Protein AF-A0A920M3W3-F1 (afdb_monomer_lite)

Radius of gyration: 12.7 Å; chains: 1; bounding box: 40×22×32 Å

Sequence (54 aa):
MVEGSPHKIEITNASRTGLYNTKSEDWDKELLSFLEIDSSCLPEILSSKKTLET

Structure (mmCIF, N/CA/C/O backbone):
data_AF-A0A920M3W3-F1
#
_entry.id   AF-A0A920M3W3-F1
#
loop_
_atom_site.group_PDB
_atom_site.id
_atom_site.type_symbol
_atom_site.label_atom_id
_atom_site.label_alt_id
_atom_site.label_comp_id
_atom_site.label_asym_id
_atom_site.label_entity_id
_atom_site.label_seq_id
_atom_site.pdbx_PDB_ins_code
_atom_site.Cartn_x
_atom_site.Cartn_y
_atom_site.Cartn_z
_atom_site.occupancy
_atom_site.B_iso_or_equiv
_atom_site.auth_seq_id
_atom_site.auth_comp_id
_atom_site.auth_asym_id
_atom_site.auth_atom_id
_atom_site.pdbx_PDB_model_num
ATOM 1 N N . MET A 1 1 ? 1.790 -2.227 -23.528 1.00 44.72 1 MET A N 1
ATOM 2 C CA . MET A 1 1 ? 1.224 -3.144 -22.520 1.00 44.72 1 MET A CA 1
ATOM 3 C C . MET A 1 1 ? 2.075 -4.391 -22.614 1.00 44.72 1 MET A C 1
ATOM 5 O O . MET A 1 1 ? 2.078 -5.017 -23.661 1.00 44.72 1 MET A O 1
ATOM 9 N N . VAL A 1 2 ? 2.957 -4.610 -21.646 1.00 48.81 2 VAL A N 1
ATOM 10 C CA . VAL A 1 2 ? 3.935 -5.704 -21.693 1.00 48.81 2 VAL A CA 1
ATOM 11 C C . VAL A 1 2 ? 3.295 -6.918 -21.040 1.00 48.81 2 VAL A C 1
ATOM 13 O O . VAL A 1 2 ? 3.181 -6.992 -19.820 1.00 48.81 2 VAL A O 1
ATOM 16 N N . GLU A 1 3 ? 2.797 -7.814 -21.885 1.00 50.75 3 GLU A N 1
ATOM 17 C CA . GLU A 1 3 ? 2.318 -9.137 -21.504 1.00 50.75 3 GLU A CA 1
ATOM 18 C C . GLU A 1 3 ? 3.476 -9.870 -20.804 1.00 50.75 3 GLU A C 1
ATOM 20 O O . GLU A 1 3 ? 4.488 -10.182 -21.426 1.00 50.75 3 GLU A O 1
ATOM 25 N N . GLY A 1 4 ? 3.387 -10.024 -19.479 1.00 57.47 4 GLY A N 1
ATOM 26 C CA . GLY A 1 4 ? 4.407 -10.697 -18.666 1.00 57.47 4 GLY A CA 1
ATOM 27 C C . GLY A 1 4 ? 5.279 -9.805 -17.775 1.00 57.47 4 GLY A C 1
ATOM 28 O O . GLY A 1 4 ? 6.077 -10.346 -17.010 1.00 57.47 4 GLY A O 1
ATOM 29 N N . SER A 1 5 ? 5.131 -8.474 -17.792 1.00 63.81 5 SER A N 1
ATOM 30 C CA . SER A 1 5 ? 5.793 -7.666 -16.758 1.00 63.81 5 SER A CA 1
ATOM 31 C C . SER A 1 5 ? 5.084 -7.843 -15.420 1.00 63.81 5 SER A C 1
ATOM 33 O O . SER A 1 5 ? 3.859 -7.717 -15.356 1.00 63.81 5 SER A O 1
ATOM 35 N N . PRO A 1 6 ? 5.829 -8.117 -14.341 1.00 76.19 6 PRO A N 1
ATOM 36 C CA . PRO A 1 6 ? 5.215 -8.346 -13.051 1.00 76.19 6 PRO A CA 1
ATOM 37 C C . PRO A 1 6 ? 4.525 -7.062 -12.571 1.00 76.19 6 PRO A C 1
ATOM 39 O O . PRO A 1 6 ? 5.081 -5.967 -12.684 1.00 76.19 6 PRO A O 1
ATOM 42 N N . HIS A 1 7 ? 3.303 -7.201 -12.054 1.00 87.44 7 HIS A N 1
ATOM 43 C CA . HIS A 1 7 ? 2.497 -6.090 -11.550 1.00 87.44 7 HIS A CA 1
ATOM 44 C C . HIS A 1 7 ? 3.095 -5.577 -10.235 1.00 87.44 7 HIS A C 1
ATOM 46 O O . HIS A 1 7 ? 2.731 -6.031 -9.153 1.00 87.44 7 HIS A O 1
ATOM 52 N N . LYS A 1 8 ? 4.090 -4.694 -10.345 1.00 90.62 8 LYS A N 1
ATOM 53 C CA . LYS A 1 8 ? 4.943 -4.258 -9.236 1.00 90.62 8 LYS A CA 1
ATOM 54 C C . LYS A 1 8 ? 5.082 -2.742 -9.179 1.00 90.62 8 LYS A C 1
ATOM 56 O O . LYS A 1 8 ? 5.032 -2.068 -10.208 1.00 90.62 8 LYS A O 1
ATOM 61 N N . ILE A 1 9 ? 5.305 -2.218 -7.978 1.00 91.44 9 ILE A N 1
ATOM 62 C CA . ILE A 1 9 ? 5.523 -0.795 -7.714 1.00 91.44 9 ILE A CA 1
ATOM 63 C C . ILE A 1 9 ? 6.649 -0.602 -6.692 1.00 91.44 9 ILE A C 1
ATOM 65 O O . ILE A 1 9 ? 6.719 -1.307 -5.697 1.00 91.44 9 ILE A O 1
ATOM 69 N N . GLU A 1 10 ? 7.536 0.363 -6.909 1.00 92.31 10 GLU A N 1
ATOM 70 C CA . GLU A 1 10 ? 8.588 0.719 -5.941 1.00 92.31 10 GLU A CA 1
ATOM 71 C C . GLU A 1 10 ? 8.007 1.443 -4.715 1.00 92.31 10 GLU A C 1
ATOM 73 O O . GLU A 1 10 ? 7.062 2.223 -4.871 1.00 92.31 10 GLU A O 1
ATOM 78 N N . ILE A 1 11 ? 8.624 1.302 -3.530 1.00 91.81 11 ILE A N 1
ATOM 79 C CA . ILE A 1 11 ? 8.215 2.022 -2.297 1.00 91.81 11 ILE A CA 1
ATOM 80 C C . ILE A 1 11 ? 8.017 3.526 -2.551 1.00 91.81 11 ILE A C 1
ATOM 82 O O . ILE A 1 11 ? 7.016 4.108 -2.136 1.00 91.81 11 ILE A O 1
ATOM 86 N N . THR A 1 12 ? 8.940 4.167 -3.276 1.00 90.12 12 THR A N 1
ATOM 87 C CA . THR A 1 12 ? 8.890 5.614 -3.562 1.00 90.12 12 THR A CA 1
ATOM 88 C C . THR A 1 12 ? 7.676 6.017 -4.405 1.00 90.12 12 THR A C 1
ATOM 90 O O . THR A 1 12 ? 7.275 7.182 -4.389 1.00 90.12 12 THR A O 1
ATOM 93 N N . ASN A 1 13 ? 7.108 5.091 -5.181 1.00 91.25 13 ASN A N 1
ATOM 94 C CA . ASN A 1 13 ? 5.895 5.320 -5.964 1.00 91.25 13 ASN A CA 1
ATOM 95 C C . ASN A 1 13 ? 4.645 4.874 -5.191 1.00 91.25 13 ASN A C 1
ATOM 97 O O . ASN A 1 13 ? 3.634 5.571 -5.247 1.00 91.25 13 ASN A O 1
ATOM 101 N N . ALA A 1 14 ? 4.727 3.791 -4.409 1.00 93.94 14 ALA A N 1
ATOM 102 C CA . ALA A 1 14 ? 3.661 3.347 -3.513 1.00 93.94 14 ALA A CA 1
ATOM 103 C C . ALA A 1 14 ? 3.304 4.430 -2.481 1.00 93.94 14 ALA A C 1
ATOM 105 O O . ALA A 1 14 ? 2.128 4.725 -2.279 1.00 93.94 14 ALA A O 1
ATOM 106 N N . SER A 1 15 ? 4.299 5.120 -1.916 1.00 92.56 15 SER A N 1
ATOM 107 C CA . SER A 1 15 ? 4.101 6.194 -0.931 1.00 92.56 15 SER A CA 1
ATOM 108 C C . SER A 1 15 ? 3.302 7.399 -1.443 1.00 92.56 15 SER A C 1
ATOM 110 O O . SER A 1 15 ? 2.754 8.153 -0.643 1.00 92.56 15 SER A O 1
ATOM 112 N N . ARG A 1 16 ? 3.182 7.579 -2.766 1.00 94.44 16 ARG A N 1
ATOM 113 C CA . ARG A 1 16 ? 2.429 8.686 -3.387 1.00 94.44 16 ARG A CA 1
ATOM 114 C C . ARG A 1 16 ? 0.973 8.348 -3.684 1.00 94.44 16 ARG A C 1
ATOM 116 O O . ARG A 1 16 ? 0.218 9.226 -4.083 1.00 94.44 16 ARG A O 1
ATOM 123 N N . THR A 1 17 ? 0.579 7.091 -3.502 1.00 94.06 17 THR A N 1
ATOM 124 C CA . THR A 1 17 ? -0.802 6.639 -3.727 1.00 94.06 17 THR A CA 1
ATOM 125 C C . THR A 1 17 ? -1.753 7.070 -2.611 1.00 94.06 17 THR A C 1
ATOM 127 O O . THR A 1 17 ? -2.963 7.021 -2.791 1.00 94.06 17 THR A O 1
ATOM 130 N N . GLY A 1 18 ? -1.215 7.446 -1.445 1.00 93.94 18 GLY A N 1
ATOM 131 C CA . GLY A 1 18 ? -1.996 7.645 -0.224 1.00 93.94 18 GLY A CA 1
ATOM 132 C C . GLY A 1 18 ? -2.484 6.344 0.425 1.00 93.94 18 GLY A C 1
ATOM 133 O O . GLY A 1 18 ? -3.061 6.414 1.499 1.00 93.94 18 GLY A O 1
ATOM 134 N N . LEU A 1 19 ? -2.228 5.178 -0.184 1.00 95.62 19 LEU A N 1
ATOM 135 C CA . LEU A 1 19 ? -2.652 3.857 0.299 1.00 95.62 19 LEU A CA 1
ATOM 136 C C . LEU A 1 19 ? -1.530 3.075 0.999 1.00 95.62 19 LEU A C 1
ATOM 138 O O . LEU A 1 19 ? -1.757 1.974 1.484 1.00 95.62 19 LEU 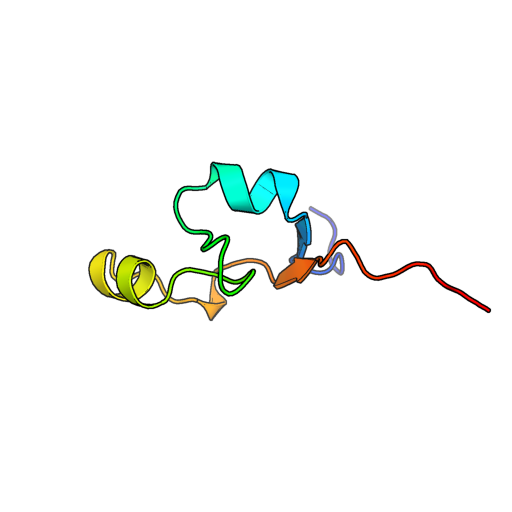A O 1
ATOM 142 N N . TYR A 1 20 ? -0.307 3.601 1.011 1.00 95.25 20 TYR A N 1
ATOM 143 C CA . TYR A 1 20 ? 0.874 2.925 1.549 1.00 9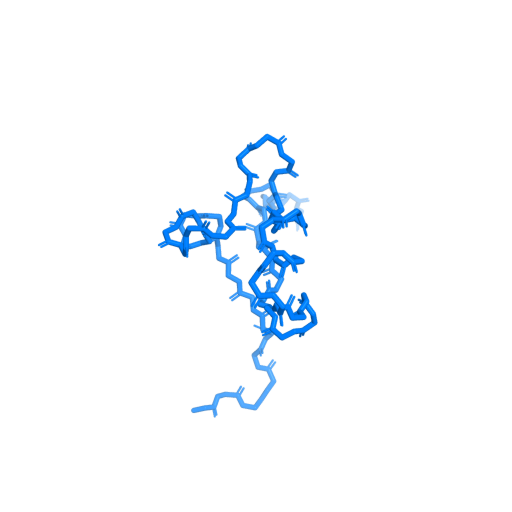5.25 20 TYR A CA 1
ATOM 144 C C . TYR A 1 20 ? 1.115 3.274 3.020 1.00 95.25 20 TYR A C 1
ATOM 146 O O . TYR A 1 20 ? 1.156 4.452 3.385 1.00 95.25 20 TYR A O 1
ATOM 154 N N . ASN A 1 21 ? 1.371 2.260 3.845 1.00 94.56 21 ASN A N 1
ATOM 155 C CA . ASN A 1 21 ? 1.713 2.411 5.251 1.00 94.56 21 ASN A CA 1
ATOM 156 C C . ASN A 1 21 ? 3.233 2.292 5.455 1.00 94.56 21 ASN A C 1
ATOM 158 O O . ASN A 1 21 ? 3.831 1.230 5.293 1.00 94.56 21 ASN A O 1
ATOM 162 N N . THR A 1 22 ? 3.872 3.390 5.865 1.00 90.12 22 THR A N 1
ATOM 163 C CA . THR A 1 22 ? 5.332 3.464 6.054 1.00 90.12 22 THR A CA 1
ATOM 164 C C . THR A 1 22 ? 5.853 2.665 7.249 1.00 90.12 22 THR A C 1
ATOM 166 O O . THR A 1 22 ? 7.057 2.437 7.327 1.00 90.12 22 THR A O 1
ATOM 169 N N . LYS A 1 23 ? 4.986 2.257 8.186 1.00 91.25 23 LYS A N 1
ATOM 170 C CA . LYS A 1 23 ? 5.377 1.457 9.358 1.00 91.25 23 LYS A CA 1
ATOM 171 C C . LYS A 1 23 ? 5.420 -0.034 9.041 1.00 91.25 23 LYS A C 1
ATOM 173 O O . LYS A 1 23 ? 6.305 -0.718 9.540 1.00 91.25 23 LYS A O 1
ATOM 178 N N . SER A 1 24 ? 4.455 -0.528 8.265 1.00 91.69 24 SER A N 1
ATOM 179 C CA . SER A 1 24 ? 4.401 -1.932 7.834 1.00 91.69 24 SER A CA 1
ATOM 180 C C . SER A 1 24 ? 5.091 -2.184 6.495 1.00 91.69 24 SER A C 1
ATOM 182 O O . SER A 1 24 ? 5.248 -3.339 6.120 1.00 91.69 24 SER A O 1
ATOM 184 N N . GLU A 1 25 ? 5.480 -1.118 5.789 1.00 92.31 25 GLU A N 1
ATOM 185 C CA . GLU A 1 25 ? 6.038 -1.156 4.434 1.00 92.31 25 GLU A CA 1
ATOM 186 C C . GLU A 1 25 ? 5.142 -1.896 3.425 1.00 92.31 25 GLU A C 1
ATOM 188 O O . GLU A 1 25 ? 5.622 -2.544 2.499 1.00 92.31 25 GLU A O 1
ATOM 193 N N . ASP A 1 26 ? 3.824 -1.776 3.599 1.00 93.69 26 ASP A N 1
ATOM 194 C CA . ASP A 1 26 ? 2.813 -2.494 2.818 1.00 93.69 26 ASP A CA 1
ATOM 195 C C . ASP A 1 26 ? 1.581 -1.609 2.570 1.00 93.69 26 ASP A C 1
ATOM 197 O O . ASP A 1 26 ? 1.510 -0.472 3.053 1.00 93.69 26 ASP A O 1
ATOM 201 N N . TRP A 1 27 ? 0.599 -2.110 1.822 1.00 95.38 27 TRP A N 1
ATOM 202 C CA . TRP A 1 27 ? -0.674 -1.418 1.654 1.00 95.38 27 TRP A CA 1
ATOM 203 C C . TRP A 1 27 ? -1.433 -1.333 2.985 1.00 95.38 27 TRP A C 1
ATOM 205 O O . TRP A 1 27 ? -1.519 -2.295 3.750 1.00 95.38 27 TRP A O 1
ATOM 215 N N . ASP A 1 28 ? -2.005 -0.167 3.271 1.00 96.44 28 ASP A N 1
ATOM 216 C CA . ASP A 1 28 ? -2.733 0.080 4.508 1.00 96.44 28 ASP A CA 1
ATOM 217 C C . ASP A 1 28 ? -4.093 -0.629 4.490 1.00 96.44 28 ASP A C 1
ATOM 219 O O . ASP A 1 28 ? -5.053 -0.168 3.877 1.00 96.44 28 ASP A O 1
ATOM 223 N N . LYS A 1 29 ? -4.178 -1.782 5.159 1.00 95.25 29 LYS A N 1
ATOM 224 C CA . LYS A 1 29 ? -5.374 -2.639 5.141 1.00 95.25 29 LYS A CA 1
ATOM 225 C C . LYS A 1 29 ? -6.618 -1.958 5.710 1.00 95.25 29 LYS A C 1
ATOM 227 O O . LYS A 1 29 ? -7.717 -2.241 5.237 1.00 95.25 29 LYS A O 1
ATOM 232 N N . GLU A 1 30 ? -6.460 -1.084 6.704 1.00 95.38 30 GLU A N 1
ATOM 233 C CA . GLU A 1 30 ? -7.588 -0.352 7.286 1.00 95.38 3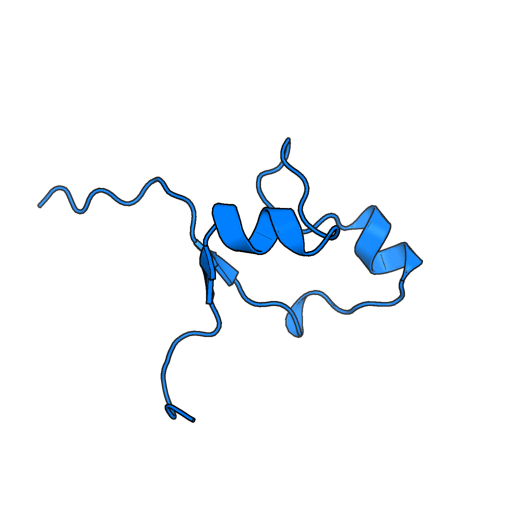0 GLU A CA 1
ATOM 234 C C . GLU A 1 30 ? -8.134 0.661 6.277 1.00 95.38 30 GLU A C 1
ATOM 236 O O . GLU A 1 30 ? -9.343 0.724 6.053 1.00 95.38 30 GLU A O 1
ATOM 241 N N . LEU A 1 31 ? -7.244 1.386 5.595 1.00 95.56 31 LEU A N 1
ATOM 242 C CA . LEU A 1 31 ? -7.625 2.336 4.557 1.00 95.56 31 LEU A CA 1
ATOM 243 C C . LEU A 1 31 ? -8.217 1.651 3.319 1.00 95.56 31 LEU A C 1
ATOM 245 O O . LEU A 1 31 ? -9.209 2.130 2.772 1.00 95.56 31 LEU A O 1
ATOM 249 N N . LEU A 1 32 ? -7.652 0.518 2.894 1.00 96.38 32 LEU A N 1
ATOM 250 C CA . LEU A 1 32 ? -8.202 -0.277 1.795 1.00 96.38 32 LEU A CA 1
ATOM 251 C C . LEU A 1 32 ? -9.610 -0.777 2.116 1.00 96.38 32 LEU A C 1
ATOM 253 O O . LEU A 1 32 ? -10.506 -0.642 1.287 1.00 96.38 32 LEU A O 1
ATOM 257 N N . SER A 1 33 ? -9.827 -1.285 3.333 1.00 96.25 33 SER A N 1
ATOM 258 C CA . SER A 1 33 ? -11.154 -1.707 3.782 1.00 96.25 33 SER A CA 1
ATOM 259 C C . SER A 1 33 ? -12.137 -0.538 3.841 1.00 96.25 33 SER A C 1
ATOM 261 O O . SER A 1 33 ? -13.298 -0.717 3.490 1.00 96.25 33 SER A O 1
ATOM 263 N N . PHE A 1 34 ? -11.694 0.642 4.280 1.00 96.62 34 PHE A N 1
ATOM 264 C CA . PHE A 1 34 ? -12.530 1.842 4.348 1.00 96.62 34 PHE A CA 1
ATOM 265 C C . PHE A 1 34 ? -12.963 2.3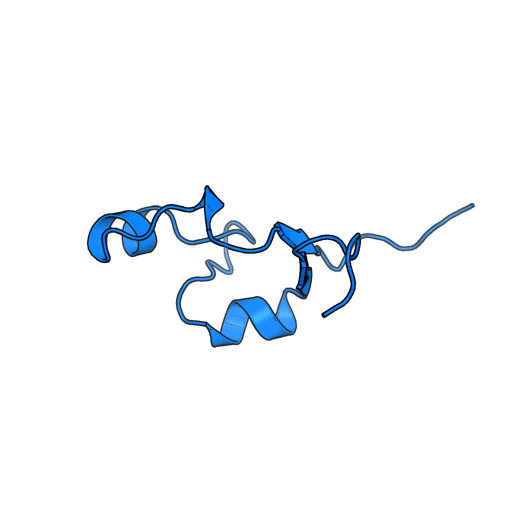45 2.963 1.00 96.62 34 PHE A C 1
ATOM 267 O O . PHE A 1 34 ? -14.080 2.830 2.807 1.00 96.62 34 PHE A O 1
ATOM 274 N N . LEU A 1 35 ? -12.088 2.225 1.962 1.00 95.94 35 LEU A N 1
ATOM 275 C CA . LEU A 1 35 ? -12.350 2.624 0.576 1.00 95.94 35 LEU A CA 1
ATOM 276 C C . LEU A 1 35 ? -12.969 1.502 -0.275 1.00 95.94 35 LEU A C 1
ATOM 278 O O . LEU A 1 35 ? -13.175 1.703 -1.470 1.00 95.94 35 LEU A O 1
ATOM 282 N N . GLU A 1 36 ? -13.223 0.333 0.320 1.00 96.69 36 GLU A N 1
ATOM 283 C CA . GLU A 1 36 ? -13.703 -0.874 -0.367 1.00 96.69 36 GLU A CA 1
ATOM 284 C C . GLU A 1 36 ? -12.797 -1.295 -1.546 1.00 96.69 36 GLU A C 1
ATOM 286 O O . GLU A 1 36 ? -13.257 -1.794 -2.574 1.00 96.69 36 GLU A O 1
ATOM 291 N N . ILE A 1 37 ? -11.481 -1.092 -1.402 1.00 94.69 37 ILE A N 1
ATOM 292 C CA . ILE A 1 37 ? -10.471 -1.468 -2.396 1.00 94.69 37 ILE A CA 1
ATOM 293 C C . ILE A 1 37 ? -9.939 -2.863 -2.076 1.00 94.69 37 ILE A C 1
ATOM 295 O O . ILE A 1 37 ? -9.371 -3.106 -1.010 1.00 94.69 37 ILE A O 1
ATOM 299 N N . ASP A 1 38 ? -10.047 -3.771 -3.042 1.00 93.56 38 ASP A N 1
ATOM 300 C CA . ASP A 1 38 ? -9.457 -5.097 -2.921 1.00 93.56 38 ASP A CA 1
ATOM 301 C C . ASP A 1 38 ? -7.939 -5.068 -3.174 1.00 93.56 38 ASP A C 1
ATOM 303 O O . ASP A 1 38 ? -7.458 -4.619 -4.219 1.00 93.56 38 ASP A O 1
ATOM 307 N N . SER A 1 39 ? -7.169 -5.583 -2.212 1.00 90.12 39 SER A N 1
ATOM 308 C CA . SER A 1 39 ? -5.702 -5.590 -2.277 1.00 90.12 39 SER A CA 1
ATOM 309 C C . SER A 1 39 ? -5.120 -6.399 -3.444 1.00 90.12 39 SER A C 1
ATOM 311 O O . SER A 1 39 ? -4.010 -6.100 -3.875 1.00 90.12 39 SER A O 1
ATOM 313 N N . SER A 1 40 ? -5.850 -7.374 -4.006 1.00 90.75 40 SER A N 1
ATOM 314 C CA . SER A 1 40 ? -5.382 -8.153 -5.165 1.00 90.75 40 SER A CA 1
ATOM 315 C C . SER A 1 40 ? -5.363 -7.341 -6.462 1.00 90.75 40 SER A C 1
ATOM 317 O O . SER A 1 40 ? -4.679 -7.713 -7.417 1.00 90.75 40 SER A O 1
ATOM 319 N N . CYS A 1 41 ? -6.060 -6.200 -6.486 1.00 91.19 41 CYS A N 1
ATOM 320 C CA . CYS A 1 41 ? -6.017 -5.250 -7.595 1.00 91.19 41 CYS A CA 1
ATOM 321 C C . CYS A 1 41 ? -4.782 -4.339 -7.544 1.00 91.19 41 CYS A C 1
ATOM 323 O O . CYS A 1 41 ? -4.506 -3.633 -8.515 1.00 91.19 41 CYS A O 1
ATOM 325 N N . LEU A 1 42 ? -4.049 -4.319 -6.427 1.00 93.50 42 LEU A N 1
ATOM 326 C CA . LEU A 1 42 ? -2.880 -3.466 -6.245 1.00 93.50 42 LEU A CA 1
ATOM 327 C C . LEU A 1 42 ? -1.591 -4.193 -6.657 1.00 93.50 42 LEU A C 1
ATOM 329 O O . LEU A 1 42 ? -1.492 -5.415 -6.541 1.00 93.50 42 LEU A O 1
ATOM 333 N N . PRO A 1 43 ? -0.584 -3.459 -7.157 1.00 93.62 43 PRO A N 1
ATOM 334 C CA . PRO A 1 43 ? 0.711 -4.044 -7.470 1.00 93.62 43 PRO A CA 1
ATOM 335 C C . PRO A 1 43 ? 1.462 -4.478 -6.206 1.00 93.62 43 PRO A C 1
ATOM 337 O O . PRO A 1 43 ? 1.321 -3.883 -5.137 1.00 93.62 43 PRO A O 1
ATOM 340 N N . GLU A 1 44 ? 2.311 -5.493 -6.344 1.00 91.94 44 GLU A N 1
ATOM 341 C CA . GLU A 1 44 ? 3.238 -5.908 -5.289 1.00 91.94 44 GLU A CA 1
ATOM 342 C C . GLU A 1 44 ? 4.273 -4.801 -5.048 1.00 91.94 44 GLU A C 1
ATOM 344 O O . GLU A 1 44 ? 4.882 -4.283 -5.991 1.00 91.94 44 GLU A O 1
ATOM 349 N N . ILE A 1 45 ? 4.485 -4.436 -3.783 1.00 92.06 45 ILE A N 1
ATOM 350 C CA . ILE A 1 45 ? 5.465 -3.415 -3.421 1.00 92.06 45 ILE A CA 1
ATOM 351 C C . ILE A 1 45 ? 6.865 -4.034 -3.449 1.00 92.06 45 ILE A C 1
ATOM 353 O O . ILE A 1 45 ? 7.182 -4.974 -2.722 1.00 92.06 45 ILE A O 1
ATOM 357 N N . LEU A 1 46 ? 7.729 -3.480 -4.291 1.00 88.50 46 LEU A N 1
ATOM 358 C CA . LEU A 1 46 ? 9.146 -3.800 -4.337 1.00 88.50 46 LEU A CA 1
ATOM 359 C C . LEU A 1 46 ? 9.850 -3.109 -3.172 1.00 88.50 46 LEU A C 1
ATOM 361 O O . LEU A 1 46 ? 10.036 -1.889 -3.171 1.00 88.50 46 LEU A O 1
ATOM 365 N N . SER A 1 47 ? 10.247 -3.901 -2.174 1.00 75.12 47 SER A N 1
ATOM 366 C CA . SER A 1 47 ? 11.120 -3.417 -1.110 1.00 75.12 47 SER A CA 1
ATOM 367 C C . SER A 1 47 ? 12.505 -3.098 -1.668 1.00 75.12 47 SER A C 1
ATOM 369 O O . SER A 1 47 ? 13.079 -3.870 -2.437 1.00 75.12 47 SER A O 1
ATOM 371 N N . SER A 1 48 ? 13.084 -1.986 -1.214 1.00 64.12 48 SER A N 1
ATOM 372 C CA . SER A 1 48 ? 14.425 -1.527 -1.606 1.00 64.12 48 SER A CA 1
ATOM 373 C C . SER A 1 48 ? 15.549 -2.492 -1.164 1.00 64.12 48 SER A C 1
ATOM 375 O O . SER A 1 48 ? 16.716 -2.325 -1.508 1.00 64.12 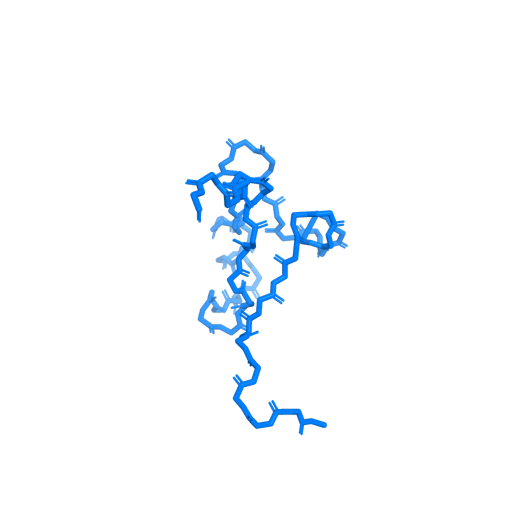48 SER A O 1
ATOM 377 N N . LYS A 1 49 ? 15.220 -3.545 -0.405 1.00 58.31 49 LYS A N 1
ATOM 378 C CA . LYS A 1 49 ? 16.145 -4.585 0.065 1.00 58.31 49 LYS A CA 1
ATOM 379 C C . LYS A 1 49 ? 16.251 -5.737 -0.939 1.00 58.31 49 LYS A C 1
ATOM 381 O O . LYS A 1 49 ? 15.950 -6.884 -0.619 1.00 58.31 49 LYS A O 1
ATOM 386 N N . LYS A 1 50 ? 16.731 -5.452 -2.148 1.00 49.03 50 LYS A N 1
ATOM 387 C CA . LYS A 1 50 ? 17.314 -6.492 -3.007 1.00 49.03 50 LYS A CA 1
ATOM 388 C C . LYS A 1 50 ? 18.553 -5.968 -3.718 1.00 49.03 50 LYS A C 1
ATOM 390 O O . LYS A 1 50 ? 18.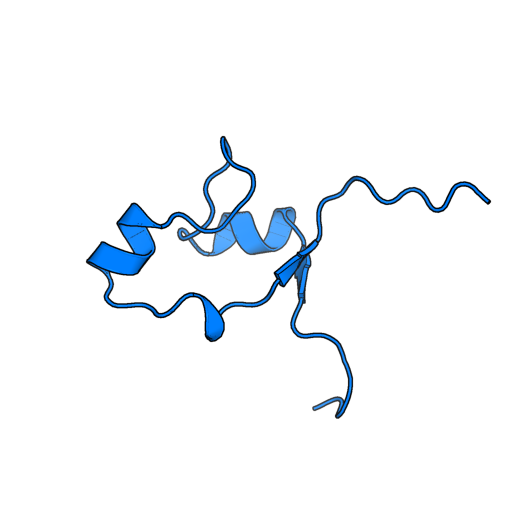575 -5.795 -4.931 1.00 49.03 50 LYS A O 1
ATOM 395 N N . THR A 1 51 ? 19.616 -5.765 -2.943 1.00 44.44 51 THR A N 1
ATOM 396 C CA . THR A 1 51 ? 20.961 -5.949 -3.485 1.00 44.44 51 THR A CA 1
ATOM 397 C C . THR A 1 51 ? 21.055 -7.420 -3.871 1.00 44.44 51 THR A C 1
ATOM 399 O O . THR A 1 51 ? 20.945 -8.303 -3.022 1.00 44.44 51 THR A O 1
ATOM 402 N N . LEU A 1 52 ? 21.167 -7.695 -5.166 1.00 49.53 52 LEU A N 1
ATOM 403 C CA . LEU A 1 52 ? 21.621 -8.989 -5.649 1.00 49.53 52 LEU A CA 1
ATOM 404 C C . LEU A 1 52 ? 23.092 -9.119 -5.225 1.00 49.53 52 LEU A C 1
ATOM 406 O O . LEU A 1 52 ? 23.986 -8.696 -5.946 1.00 49.53 52 LEU A O 1
ATOM 410 N N . GLU A 1 53 ? 23.335 -9.627 -4.020 1.00 48.53 53 GLU A N 1
ATOM 411 C CA . GLU A 1 53 ? 24.613 -10.246 -3.675 1.00 48.53 53 GLU A CA 1
ATOM 412 C C . GLU A 1 53 ? 24.548 -11.712 -4.107 1.00 48.53 53 GLU A C 1
ATOM 414 O O . GLU A 1 53 ? 24.043 -12.566 -3.377 1.00 48.53 53 GLU A O 1
ATOM 419 N N . THR A 1 54 ? 24.981 -11.965 -5.346 1.00 40.56 54 THR A N 1
ATOM 420 C CA . THR A 1 54 ? 25.841 -13.073 -5.827 1.00 40.56 54 THR A CA 1
ATOM 421 C C . THR A 1 54 ? 25.784 -13.113 -7.349 1.00 40.56 54 THR A C 1
ATOM 423 O O . THR A 1 54 ? 24.661 -13.187 -7.898 1.00 40.56 54 THR A O 1
#

Foldseek 3Di:
DDDPDAQEDELVRVVVVVQADPVVRGGDPVVCVVVVHDPVVHGHYDDPPDPPDD

pLDDT: mean 83.33, std 17.69, range [40.56, 96.69]

Secondary structure (DSSP, 8-state):
--TT---EEEHHHHTTSS-EETTTTEE-HHHHHHTT--GGGSPEEE-S------